Protein AF-A0A0E0MBW9-F1 (afdb_monomer_lite)

pLDDT: mean 70.44, std 20.6, range [34.03, 95.38]

Foldseek 3Di:
DDDDDDDDDDDDDDDDDDDDDPPPPDDPPPDDDDPDDDDPDDCVVVLLVQLVVLVVVLPDDQDQDDDDPCLVPQDPPDPVNVVVSVVVVVVSVVSNVVSVVVVVVSVVVQVVCCVVVSYPDPPPPPPPPPPPDD

Organism: Oryza punctata (NCBI:txid4537)

Secondary structure (DSSP, 8-state):
---------------PPPPS-----------SS---------THHHHHHHHHHHHHHHT--PPPP---HHHHS----SHHHHHHHHHHHHHHHHHHHHHHHHHHHHHHHHHHHHTTTSS---------S-----

Radius of gyration: 32.48 Å; chains: 1; bounding box: 103×33×97 Å

Structure (mmCIF, N/CA/C/O backbone):
data_AF-A0A0E0MBW9-F1
#
_entry.id   AF-A0A0E0MBW9-F1
#
loop_
_atom_site.group_PDB
_atom_site.id
_atom_site.type_symbol
_atom_site.label_atom_id
_atom_site.label_alt_id
_atom_site.label_comp_id
_atom_site.label_asym_id
_atom_site.label_entity_id
_atom_site.label_seq_id
_atom_site.pdbx_PDB_ins_code
_atom_site.Cartn_x
_atom_site.Cartn_y
_atom_site.Cartn_z
_atom_site.occupancy
_atom_site.B_iso_or_equiv
_ato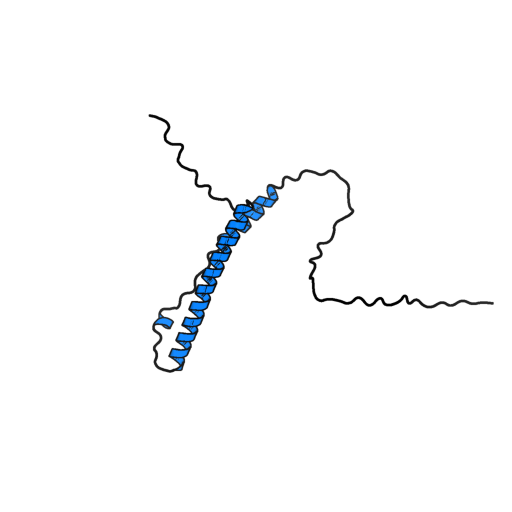m_site.auth_seq_id
_atom_site.auth_comp_id
_atom_site.auth_asym_id
_atom_site.auth_atom_id
_atom_site.pdbx_PDB_model_num
ATOM 1 N N . MET A 1 1 ? 51.659 23.211 69.414 1.00 34.03 1 MET A N 1
ATOM 2 C CA . MET A 1 1 ? 52.019 23.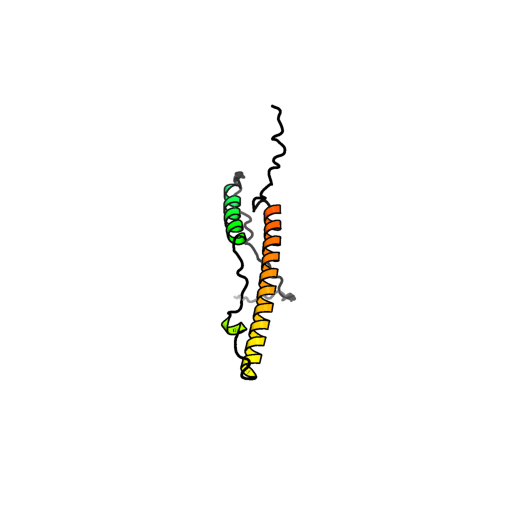065 67.987 1.00 34.03 1 MET A CA 1
ATOM 3 C C . MET A 1 1 ? 51.255 21.827 67.521 1.00 34.03 1 MET A C 1
ATOM 5 O O . MET A 1 1 ? 51.421 20.810 68.175 1.00 34.03 1 MET A O 1
ATOM 9 N N . ALA A 1 2 ? 50.155 21.954 66.763 1.00 39.66 2 ALA A N 1
ATOM 10 C CA . ALA A 1 2 ? 50.089 22.252 65.311 1.00 39.66 2 ALA A CA 1
ATOM 11 C C . ALA A 1 2 ? 50.677 21.081 64.488 1.00 39.66 2 ALA A C 1
ATOM 13 O O . ALA A 1 2 ? 51.773 20.659 64.841 1.00 39.66 2 ALA A O 1
ATOM 14 N N . THR A 1 3 ? 50.057 20.495 63.450 1.00 42.06 3 THR A N 1
ATOM 15 C CA . THR A 1 3 ? 48.804 20.722 62.659 1.00 42.06 3 THR A CA 1
ATOM 16 C C . THR A 1 3 ? 48.476 19.391 61.914 1.00 42.06 3 THR A C 1
ATOM 18 O O . THR A 1 3 ? 49.394 18.595 61.771 1.00 42.06 3 THR A O 1
ATOM 21 N N . ALA A 1 4 ? 47.214 18.972 61.700 1.00 45.12 4 ALA A N 1
ATOM 22 C CA . ALA A 1 4 ? 46.346 19.115 60.494 1.00 45.12 4 ALA A CA 1
ATOM 23 C C . ALA A 1 4 ? 46.711 18.234 59.256 1.00 45.12 4 ALA A C 1
ATOM 25 O O . ALA A 1 4 ? 47.802 17.681 59.236 1.00 45.12 4 ALA A O 1
ATOM 26 N N . GLU A 1 5 ? 45.786 18.145 58.274 1.00 51.34 5 GLU A N 1
ATOM 27 C CA . GLU A 1 5 ? 45.790 17.351 57.000 1.00 51.34 5 GLU A CA 1
ATOM 28 C C . GLU A 1 5 ? 45.401 15.849 57.166 1.00 51.34 5 GLU A C 1
ATOM 30 O O . GLU A 1 5 ? 45.977 15.168 58.011 1.00 51.34 5 GLU A O 1
ATOM 35 N N . GLU A 1 6 ? 44.366 15.228 56.558 1.00 45.16 6 GLU A N 1
ATOM 36 C CA . GLU A 1 6 ? 43.511 15.389 55.337 1.00 45.16 6 GLU A CA 1
ATOM 37 C C . GLU A 1 6 ? 43.912 14.497 54.115 1.00 45.16 6 GLU A C 1
ATOM 39 O O . GLU A 1 6 ? 45.063 14.094 54.012 1.00 45.16 6 GLU A O 1
ATOM 44 N N . GLU A 1 7 ? 42.931 14.173 53.237 1.00 46.69 7 GLU A N 1
ATOM 45 C CA . GLU A 1 7 ? 42.912 13.265 52.042 1.00 46.69 7 GLU A CA 1
ATOM 46 C C . GLU A 1 7 ? 43.018 11.724 52.252 1.00 46.69 7 GLU A C 1
ATOM 48 O O . GLU A 1 7 ? 43.545 11.245 53.251 1.00 46.69 7 GLU A O 1
ATOM 53 N N . GLU A 1 8 ? 42.547 10.845 51.339 1.00 39.50 8 GLU A N 1
ATOM 54 C CA . GLU A 1 8 ? 41.233 10.803 50.648 1.00 39.50 8 GLU A CA 1
ATOM 55 C C . GLU A 1 8 ? 40.742 9.320 50.410 1.00 39.50 8 GLU A C 1
ATOM 57 O O . GLU A 1 8 ? 41.495 8.433 50.016 1.00 39.50 8 GLU A O 1
ATOM 62 N N . LYS A 1 9 ? 39.439 9.067 50.661 1.00 39.16 9 LYS A N 1
ATOM 63 C CA . LYS A 1 9 ? 38.451 8.182 49.966 1.00 39.16 9 LYS A CA 1
ATOM 64 C C . LYS A 1 9 ? 38.936 7.205 48.862 1.00 39.16 9 LYS A C 1
ATOM 66 O O . LYS A 1 9 ? 39.282 7.619 47.765 1.00 39.16 9 LYS A O 1
ATOM 71 N N . VAL A 1 10 ? 38.658 5.903 49.042 1.00 43.56 10 VAL A N 1
ATOM 72 C CA . VAL A 1 10 ? 38.139 5.013 47.965 1.00 43.56 10 VAL A CA 1
ATOM 73 C C . VAL A 1 10 ? 37.451 3.756 48.534 1.00 43.56 10 VAL A C 1
ATOM 75 O O . VAL A 1 10 ? 38.130 2.888 49.083 1.00 43.56 10 VAL A O 1
ATOM 78 N N . PRO A 1 11 ? 36.123 3.582 48.376 1.00 44.12 11 PRO A N 1
ATOM 79 C CA . PRO A 1 11 ? 35.473 2.288 48.552 1.00 44.12 11 PRO A CA 1
ATOM 80 C C . PRO A 1 11 ? 3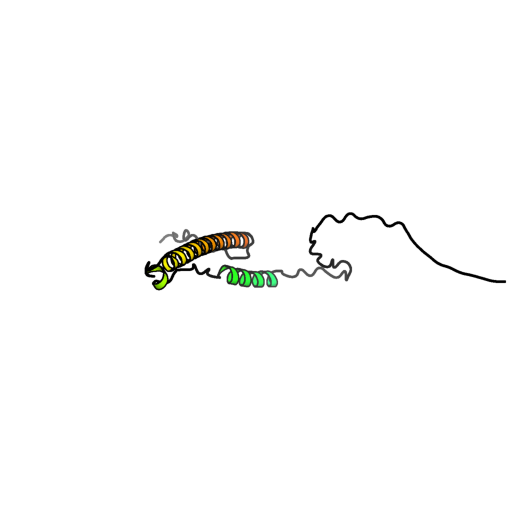5.536 1.441 47.267 1.00 44.12 11 PRO A C 1
ATOM 82 O O . PRO A 1 11 ? 35.434 1.945 46.151 1.00 44.12 11 PRO A O 1
ATOM 85 N N . SER A 1 12 ? 35.684 0.128 47.456 1.00 43.66 12 SER A N 1
ATOM 86 C CA . SER A 1 12 ? 35.888 -0.901 46.424 1.00 43.66 12 SER A CA 1
ATOM 87 C C . SER A 1 12 ? 34.966 -0.806 45.195 1.00 43.66 12 SER A C 1
ATOM 89 O O . SER A 1 12 ? 33.738 -0.830 45.310 1.00 43.66 12 SER A O 1
ATOM 91 N N . ALA A 1 13 ? 35.565 -0.805 43.998 1.00 44.88 13 ALA A N 1
ATOM 92 C CA . ALA A 1 13 ? 34.854 -0.851 42.723 1.00 44.88 13 ALA A CA 1
ATOM 93 C C . ALA A 1 13 ? 34.192 -2.226 42.493 1.00 44.88 13 ALA A C 1
ATOM 95 O O . ALA A 1 13 ? 34.805 -3.172 41.986 1.00 44.88 13 ALA A O 1
ATOM 96 N N . LYS A 1 14 ? 32.904 -2.336 42.834 1.00 56.84 14 LYS A N 1
ATOM 97 C CA . LYS A 1 14 ? 32.075 -3.507 42.524 1.00 56.84 14 LYS A CA 1
ATOM 98 C C . LYS A 1 14 ? 31.837 -3.582 41.012 1.00 56.84 14 LYS A C 1
ATOM 100 O O . LYS A 1 14 ? 31.034 -2.828 40.472 1.00 56.84 14 LYS A O 1
ATOM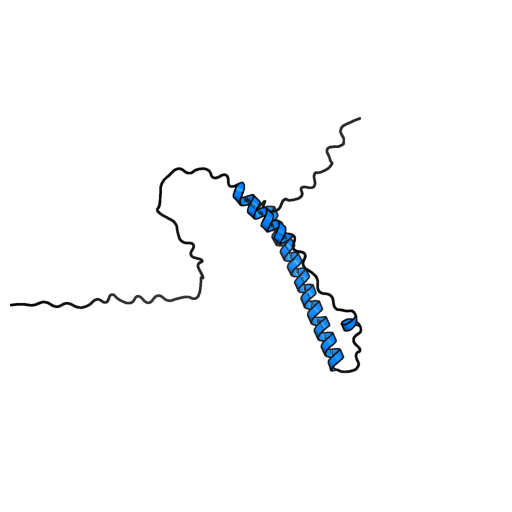 105 N N . LYS A 1 15 ? 32.520 -4.505 40.324 1.00 55.28 15 LYS A N 1
ATOM 106 C CA . LYS A 1 15 ? 32.325 -4.748 38.885 1.00 55.28 15 LYS A CA 1
ATOM 107 C C . LYS A 1 15 ? 30.886 -5.196 38.602 1.00 55.28 15 LYS A C 1
ATOM 109 O O . LYS A 1 15 ? 30.540 -6.350 38.851 1.00 55.28 15 LYS A O 1
ATOM 114 N N . MET A 1 16 ? 30.069 -4.303 38.049 1.00 46.06 16 MET A N 1
ATOM 115 C CA . MET A 1 16 ? 28.834 -4.683 37.365 1.00 46.06 16 MET A CA 1
ATOM 116 C C . MET A 1 16 ? 29.201 -5.282 36.006 1.00 46.06 16 MET A C 1
ATOM 118 O O . MET A 1 16 ? 29.953 -4.680 35.241 1.00 46.06 16 MET A O 1
ATOM 122 N N . LYS A 1 17 ? 28.689 -6.480 35.712 1.00 50.44 17 LYS A N 1
ATOM 123 C CA . LYS A 1 17 ? 28.637 -6.973 34.335 1.00 50.44 17 LYS A CA 1
ATOM 124 C C . LYS A 1 17 ? 27.466 -6.265 33.662 1.00 50.44 17 LYS A C 1
ATOM 126 O O . LYS A 1 17 ? 26.338 -6.457 34.105 1.00 50.44 17 LYS A O 1
ATOM 131 N N . MET A 1 18 ? 27.737 -5.479 32.627 1.00 49.66 18 MET A N 1
ATOM 132 C CA . MET A 1 18 ? 26.696 -5.110 31.673 1.00 49.66 18 MET A CA 1
ATOM 133 C C . MET A 1 18 ? 26.422 -6.337 30.801 1.00 49.66 18 MET A C 1
ATOM 135 O O . MET A 1 18 ? 27.347 -6.881 30.199 1.00 49.66 18 MET A O 1
ATOM 139 N N . THR A 1 19 ? 25.175 -6.790 30.787 1.00 47.50 19 THR A N 1
ATOM 140 C CA . THR A 1 19 ? 24.615 -7.631 29.725 1.00 47.50 19 THR A CA 1
ATOM 141 C C . THR A 1 19 ? 23.775 -6.723 28.840 1.00 47.50 19 THR A C 1
ATOM 143 O O . THR A 1 19 ? 23.089 -5.846 29.361 1.00 47.50 19 THR A O 1
ATOM 146 N N . GLU A 1 20 ? 23.900 -6.885 27.528 1.00 44.78 20 GLU A N 1
ATOM 147 C CA . GLU A 1 20 ? 23.470 -5.895 26.538 1.00 44.78 20 GLU A CA 1
ATOM 148 C C . GLU A 1 20 ? 21.939 -5.711 26.481 1.00 44.78 20 GLU A C 1
ATOM 150 O O . GLU A 1 20 ? 21.185 -6.671 26.346 1.00 44.78 20 GLU A O 1
ATOM 155 N N . ASP A 1 21 ? 21.528 -4.443 26.565 1.00 48.50 21 ASP A N 1
ATOM 156 C CA . ASP A 1 21 ? 20.352 -3.827 25.940 1.00 48.50 21 ASP A CA 1
ATOM 157 C C . ASP A 1 21 ? 18.951 -4.438 26.149 1.00 48.50 21 ASP A C 1
ATOM 159 O O . ASP A 1 21 ? 18.183 -4.630 25.205 1.00 48.50 21 ASP A O 1
ATOM 163 N N . GLU A 1 22 ? 18.518 -4.542 27.410 1.00 48.59 22 GLU A N 1
ATOM 164 C CA . GLU A 1 22 ? 17.102 -4.298 27.729 1.00 48.59 22 GLU A CA 1
ATOM 165 C C . GLU A 1 22 ? 16.850 -2.782 27.805 1.00 48.59 22 GLU A C 1
ATOM 167 O O . GLU A 1 22 ? 17.086 -2.137 28.831 1.00 48.59 22 GLU A O 1
ATOM 172 N N . VAL A 1 23 ? 16.372 -2.191 26.703 1.00 55.75 23 VAL A N 1
ATOM 173 C CA . VAL A 1 23 ? 16.011 -0.763 26.635 1.00 55.75 23 VAL A CA 1
ATOM 174 C C . VAL A 1 23 ? 14.702 -0.521 27.393 1.00 55.75 23 VAL A C 1
ATOM 176 O O . VAL A 1 23 ? 13.622 -0.399 26.814 1.00 55.75 23 VAL A O 1
ATOM 179 N N . LEU A 1 24 ? 14.800 -0.451 28.720 1.00 53.34 24 LEU A N 1
ATOM 180 C CA . LEU A 1 24 ? 13.706 -0.023 29.583 1.00 53.34 24 LEU A CA 1
ATOM 181 C C . LEU A 1 24 ? 13.359 1.437 29.260 1.00 53.34 24 LEU A C 1
ATOM 183 O O . LEU A 1 24 ? 14.084 2.359 29.641 1.00 53.34 24 LEU A O 1
ATOM 187 N N . LEU A 1 25 ? 12.229 1.647 28.576 1.00 54.16 25 LEU A N 1
ATOM 188 C CA . LEU A 1 25 ? 11.603 2.960 28.411 1.00 54.16 25 LEU A CA 1
ATOM 189 C C . LEU A 1 25 ? 11.130 3.456 29.783 1.00 54.16 25 LEU A C 1
ATOM 191 O O . LEU A 1 25 ? 9.980 3.269 30.181 1.00 54.16 25 LEU A O 1
ATOM 195 N N . ALA A 1 26 ? 12.056 4.061 30.524 1.00 45.28 26 ALA A N 1
ATOM 196 C CA . ALA A 1 26 ? 11.819 4.627 31.838 1.00 45.28 26 ALA A CA 1
ATOM 197 C C . ALA A 1 26 ? 10.899 5.852 31.727 1.00 45.28 26 ALA A C 1
ATOM 199 O O . ALA A 1 26 ? 11.352 6.990 31.586 1.00 45.28 26 ALA A O 1
ATOM 200 N N . TYR A 1 27 ? 9.591 5.615 31.822 1.00 44.66 27 TYR A N 1
ATOM 201 C CA . TYR A 1 27 ? 8.645 6.658 32.199 1.00 44.66 27 TYR A CA 1
ATOM 202 C C . TYR A 1 27 ? 9.079 7.249 33.552 1.00 44.66 27 TYR A C 1
ATOM 204 O O . TYR A 1 27 ? 9.410 6.484 34.461 1.00 44.66 27 TYR A O 1
ATOM 212 N N . PRO A 1 28 ? 9.076 8.583 33.729 1.00 43.78 28 PRO A N 1
ATOM 213 C CA . PRO A 1 28 ? 9.372 9.178 35.024 1.00 43.78 28 PRO A CA 1
ATOM 214 C C . PRO A 1 28 ? 8.327 8.741 36.060 1.00 43.78 28 PRO A C 1
ATOM 216 O O . PRO A 1 28 ? 7.163 9.140 35.969 1.00 43.78 28 PRO A O 1
ATOM 219 N N . SER A 1 29 ? 8.732 7.941 37.052 1.00 42.53 29 SER A N 1
ATOM 220 C CA . SER A 1 29 ? 7.876 7.603 38.194 1.00 42.53 29 SER A CA 1
ATOM 221 C C . SER A 1 29 ? 7.510 8.871 38.957 1.00 42.53 29 SER A C 1
ATOM 223 O O . SER A 1 29 ? 8.323 9.428 39.693 1.00 42.53 29 SER A O 1
ATOM 225 N N . ARG A 1 30 ? 6.269 9.326 38.782 1.00 45.41 30 ARG A N 1
ATOM 226 C CA . ARG A 1 30 ? 5.687 10.438 39.533 1.00 45.41 30 ARG A CA 1
ATOM 227 C C . ARG A 1 30 ? 5.028 9.912 40.806 1.00 45.41 30 ARG A C 1
ATOM 229 O O . ARG A 1 30 ? 3.804 9.896 40.914 1.00 45.41 30 ARG A O 1
ATOM 236 N N . GLU A 1 31 ? 5.849 9.487 41.756 1.00 46.50 31 GLU A N 1
ATOM 237 C CA . GLU A 1 31 ? 5.412 9.300 43.139 1.00 46.50 31 GLU A CA 1
ATOM 238 C C . GLU A 1 31 ? 5.799 10.531 43.975 1.00 46.50 31 GLU A C 1
ATOM 240 O O . GLU A 1 31 ? 6.808 11.178 43.712 1.00 46.50 31 GLU A O 1
ATOM 245 N N . GLU A 1 32 ? 4.950 10.853 44.954 1.00 48.62 32 GLU A N 1
ATOM 246 C CA . GLU A 1 32 ? 5.084 11.963 45.915 1.00 48.62 32 GLU A CA 1
ATOM 247 C C . GLU A 1 32 ? 4.867 13.409 45.408 1.00 48.62 32 GLU A C 1
ATOM 249 O O . GLU A 1 32 ? 5.718 14.275 45.583 1.00 48.62 32 GLU A O 1
ATOM 254 N N . GLU A 1 33 ? 3.644 13.743 44.961 1.00 42.72 33 GLU A N 1
ATOM 255 C CA . GLU A 1 33 ? 3.024 14.988 45.461 1.00 42.72 33 GLU A CA 1
ATOM 256 C C . GLU A 1 33 ? 1.482 14.951 45.522 1.00 42.72 33 GLU A C 1
ATOM 258 O O . GLU A 1 33 ? 0.806 14.395 44.660 1.00 42.72 33 GLU A O 1
ATOM 263 N N . ASP A 1 34 ? 0.960 15.612 46.556 1.00 35.34 34 ASP A N 1
ATOM 264 C CA . ASP A 1 34 ? -0.427 16.010 46.825 1.00 35.34 34 ASP A CA 1
ATOM 265 C C . ASP A 1 34 ? -1.514 14.923 46.981 1.00 35.34 34 ASP A C 1
ATOM 267 O O . ASP A 1 34 ? -2.272 14.565 46.077 1.00 35.34 34 ASP A O 1
ATOM 271 N N . GLY A 1 35 ? -1.710 14.504 48.235 1.00 47.09 35 GLY A N 1
ATOM 272 C CA . GLY A 1 35 ? -2.898 13.774 48.670 1.00 47.09 35 GLY A CA 1
ATOM 273 C C . GLY A 1 35 ? -4.162 14.644 48.664 1.00 47.09 35 GLY A C 1
ATOM 274 O O . GLY A 1 35 ? -4.638 15.051 49.725 1.00 47.09 35 GLY A O 1
ATOM 275 N N . LYS A 1 36 ? -4.759 14.886 47.490 1.00 52.38 36 LYS A N 1
ATOM 276 C CA . LYS A 1 36 ? -6.099 15.483 47.370 1.00 52.38 36 LYS A CA 1
ATOM 277 C C . LYS A 1 36 ? -7.002 14.712 46.411 1.00 52.38 36 LYS A C 1
ATOM 279 O O . LYS A 1 36 ? -6.783 14.677 45.212 1.00 52.38 36 LYS A O 1
ATOM 284 N N . ARG A 1 37 ? -8.083 14.176 46.995 1.00 47.28 37 ARG A N 1
ATOM 285 C CA . ARG A 1 37 ? -9.386 13.841 46.383 1.00 47.28 37 ARG A CA 1
ATOM 286 C C . ARG A 1 37 ? -9.310 13.263 44.962 1.00 47.28 37 ARG A C 1
ATOM 288 O O . ARG A 1 37 ? -9.304 14.009 43.989 1.00 47.28 37 ARG A O 1
ATOM 295 N N . ARG A 1 38 ? -9.439 11.934 44.856 1.00 56.56 38 ARG A N 1
ATOM 296 C CA . ARG A 1 38 ? -9.803 11.238 43.609 1.00 56.56 38 ARG A CA 1
ATOM 297 C C . ARG A 1 38 ? -11.099 11.831 43.037 1.00 56.56 38 ARG A C 1
ATOM 299 O O . ARG A 1 38 ? -12.194 11.401 43.395 1.00 56.56 38 ARG A O 1
ATOM 306 N N . LYS A 1 39 ? -10.978 12.831 42.164 1.00 55.03 39 LYS A N 1
ATOM 307 C CA . LYS A 1 39 ? -12.040 13.202 41.235 1.00 55.03 39 LYS A CA 1
ATOM 308 C C . LYS A 1 39 ? -12.107 12.054 40.236 1.00 55.03 39 LYS A C 1
ATOM 310 O O . LYS A 1 39 ? -11.105 11.773 39.584 1.00 55.03 39 LYS A O 1
ATOM 315 N N . LYS A 1 40 ? -13.258 11.384 40.148 1.00 52.56 40 LYS A N 1
ATOM 316 C CA . LYS A 1 40 ? -13.563 10.529 39.001 1.00 52.56 40 LYS A CA 1
ATOM 317 C C . LYS A 1 40 ? -13.540 11.460 37.789 1.00 52.56 40 LYS A C 1
ATOM 319 O O . LYS A 1 40 ? -14.415 12.312 37.659 1.00 52.56 40 LYS A O 1
ATOM 324 N N . VAL A 1 41 ? -12.461 11.402 37.018 1.00 44.03 41 VAL A N 1
ATOM 325 C CA . VAL A 1 41 ? -12.425 11.986 35.682 1.00 44.03 41 VAL A CA 1
ATOM 326 C C . VAL A 1 41 ? -13.230 11.012 34.836 1.00 44.03 41 VAL A C 1
ATOM 328 O O . VAL A 1 41 ? -12.922 9.822 34.835 1.00 44.03 41 VAL A O 1
ATOM 331 N N . GLU A 1 42 ? -14.313 11.484 34.229 1.00 47.47 42 GLU A N 1
ATOM 332 C CA . GLU A 1 42 ? -14.974 10.731 33.167 1.00 47.47 42 GLU A CA 1
ATOM 333 C C . GLU A 1 42 ? -13.975 10.582 32.019 1.00 47.47 42 GLU A C 1
ATOM 335 O O . GLU A 1 42 ? -13.447 11.566 31.502 1.00 47.47 42 GLU A O 1
ATOM 340 N N . GLU A 1 43 ? -13.664 9.328 31.705 1.00 54.00 43 GLU A N 1
ATOM 341 C CA . GLU A 1 43 ? -12.689 8.910 30.692 1.00 54.00 43 GLU A CA 1
ATOM 342 C C . GLU A 1 43 ? -13.219 9.133 29.259 1.00 54.00 43 GLU A C 1
ATOM 344 O O . GLU A 1 43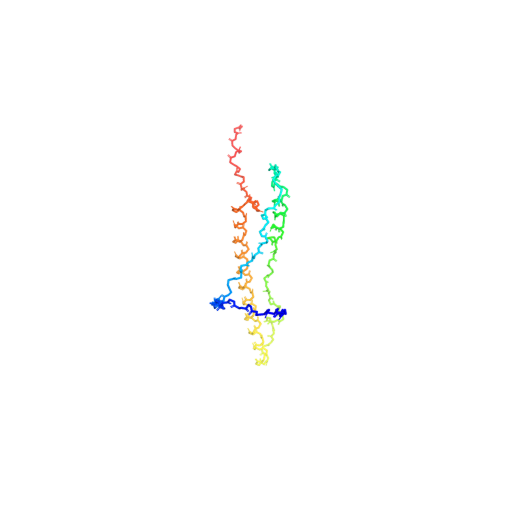 ? -12.447 9.169 28.302 1.00 54.00 43 GLU A O 1
ATOM 349 N N . GLU A 1 44 ? -14.521 9.422 29.139 1.00 49.34 44 GLU A N 1
ATOM 350 C CA . GLU A 1 44 ? -15.275 9.601 27.891 1.00 49.34 44 GLU A CA 1
ATOM 351 C C . GLU A 1 44 ? -14.640 10.627 26.933 1.00 49.34 44 GLU A C 1
ATOM 353 O O . GLU A 1 44 ? -14.614 10.411 25.726 1.00 49.34 44 GLU A O 1
ATOM 358 N N . GLY A 1 45 ? -14.047 11.711 27.450 1.00 43.28 45 GLY A N 1
ATOM 359 C CA . GLY A 1 45 ? -13.438 12.757 26.615 1.00 43.28 45 GLY A CA 1
ATOM 360 C C . GLY A 1 45 ? -12.044 12.436 26.052 1.00 43.28 45 GLY A C 1
ATOM 361 O O . GLY A 1 45 ? -11.522 13.216 25.257 1.00 43.28 45 GLY A O 1
ATOM 362 N N . GLY A 1 46 ? -11.408 11.346 26.495 1.00 48.47 46 GLY A N 1
ATOM 363 C CA . GLY A 1 46 ? -10.093 10.909 26.011 1.00 48.47 46 GLY A CA 1
ATOM 364 C C . GLY A 1 46 ? -10.175 9.754 25.016 1.00 48.47 46 GLY A C 1
ATOM 365 O O . GLY A 1 46 ? -9.407 9.716 24.055 1.00 48.47 46 GLY A O 1
ATOM 366 N N . GLU A 1 47 ? -11.119 8.835 25.226 1.00 54.56 47 GLU A N 1
ATOM 367 C CA . GLU A 1 47 ? -11.292 7.665 24.366 1.00 54.56 47 GLU A CA 1
ATOM 368 C C . GLU A 1 47 ? -11.794 8.053 22.971 1.00 54.56 47 GLU A C 1
ATOM 370 O O . GLU A 1 47 ? -11.162 7.658 21.993 1.00 54.56 47 GLU A O 1
ATOM 375 N N . GLU A 1 48 ? -12.844 8.879 22.849 1.00 54.75 48 GLU A N 1
ATOM 376 C CA . GLU A 1 48 ? -13.388 9.309 21.543 1.00 54.75 48 GLU A CA 1
ATOM 377 C C . GLU A 1 48 ? -12.335 9.978 20.643 1.00 54.75 48 GLU A C 1
ATOM 379 O O . GLU A 1 48 ? -12.252 9.672 19.452 1.00 54.75 48 GLU A O 1
ATOM 384 N N . ALA A 1 49 ? -11.469 10.823 21.215 1.00 57.81 49 ALA A N 1
ATOM 385 C CA . ALA A 1 49 ? -10.375 11.460 20.480 1.00 57.81 49 ALA A CA 1
ATOM 386 C C . ALA A 1 49 ? -9.363 10.438 19.922 1.00 57.81 49 ALA A C 1
ATOM 388 O O . ALA A 1 49 ? -8.793 10.647 18.851 1.00 57.81 49 ALA A O 1
ATOM 389 N N . GLY A 1 50 ? -9.163 9.317 20.624 1.00 73.50 50 GLY A N 1
ATOM 390 C CA . GLY A 1 50 ? -8.369 8.190 20.140 1.00 73.50 50 GLY A CA 1
ATOM 391 C C . GLY A 1 50 ? -9.079 7.379 19.050 1.00 73.50 50 GLY A C 1
ATOM 392 O O . GLY A 1 50 ? -8.423 6.955 18.099 1.00 73.50 50 GLY A O 1
ATOM 393 N N . LYS A 1 51 ? -10.404 7.193 19.148 1.00 82.12 51 LYS A N 1
ATOM 394 C CA . LYS A 1 51 ? -11.201 6.454 18.149 1.00 82.12 51 LYS A CA 1
ATOM 395 C C . LYS A 1 51 ? -11.145 7.118 16.775 1.00 82.12 51 LYS A C 1
ATOM 397 O O . LYS A 1 51 ? -10.790 6.459 15.801 1.00 82.12 51 LYS A O 1
ATOM 402 N N . GLU A 1 52 ? -11.380 8.432 16.698 1.00 80.75 52 GLU A N 1
ATOM 403 C CA . GLU A 1 52 ? -11.340 9.168 15.422 1.00 80.75 52 GLU A CA 1
ATOM 404 C C . GLU A 1 52 ? -9.963 9.056 14.734 1.00 80.75 52 GLU A C 1
ATOM 406 O O . GLU A 1 52 ? -9.864 8.889 13.516 1.00 80.75 52 GLU A O 1
ATOM 411 N N . GLU A 1 53 ? -8.866 9.121 15.498 1.00 83.06 53 GLU A N 1
ATOM 412 C CA . GLU A 1 53 ? -7.522 8.951 14.940 1.00 83.06 53 GLU A CA 1
ATOM 413 C C . GLU A 1 53 ? -7.273 7.514 14.455 1.00 83.06 53 GLU A C 1
ATOM 415 O O . GLU A 1 53 ? -6.770 7.325 13.343 1.00 83.06 53 GLU A O 1
ATOM 420 N N . VAL A 1 54 ? -7.682 6.506 15.234 1.00 84.12 54 VAL A N 1
ATOM 421 C CA . VAL A 1 54 ? -7.598 5.086 14.856 1.00 84.12 54 VAL A CA 1
ATOM 422 C C . VAL A 1 54 ? -8.379 4.814 13.566 1.00 84.12 54 VAL A C 1
ATOM 424 O O . VAL A 1 54 ? -7.832 4.206 12.643 1.00 84.12 54 VAL A O 1
ATOM 427 N N . GLU A 1 55 ? -9.608 5.313 13.437 1.00 84.12 55 GLU A N 1
ATOM 428 C CA . GLU A 1 55 ? -10.422 5.130 12.232 1.00 84.12 55 GLU A CA 1
ATOM 429 C C . GLU A 1 55 ? -9.843 5.841 11.006 1.00 84.12 55 GLU A C 1
ATOM 431 O O . GLU A 1 55 ? -9.797 5.252 9.918 1.00 84.12 55 GLU A O 1
ATOM 436 N N . ARG A 1 56 ? -9.327 7.071 11.153 1.00 88.06 56 ARG A N 1
ATOM 437 C CA . ARG A 1 56 ? -8.644 7.772 10.049 1.00 88.06 56 ARG A CA 1
ATOM 438 C C . ARG A 1 56 ? -7.404 7.014 9.571 1.00 88.06 56 ARG A C 1
ATOM 440 O O . ARG A 1 56 ? -7.174 6.942 8.362 1.00 88.06 56 ARG A O 1
ATOM 447 N N . LEU A 1 57 ? -6.632 6.417 10.482 1.00 87.56 57 LEU A N 1
ATOM 448 C CA . LEU A 1 57 ? -5.459 5.604 10.142 1.00 87.56 57 LEU A CA 1
ATOM 449 C C . LEU A 1 57 ? -5.850 4.269 9.482 1.00 87.56 57 LEU A C 1
ATOM 451 O O . LEU A 1 57 ? -5.262 3.889 8.467 1.00 87.56 57 LEU A O 1
ATOM 455 N N . LEU A 1 58 ? -6.876 3.582 9.994 1.00 86.31 58 LEU A N 1
ATOM 456 C CA . LEU A 1 58 ? -7.390 2.320 9.439 1.00 86.31 58 LEU A CA 1
ATOM 457 C C . LEU A 1 58 ? -8.196 2.489 8.140 1.00 86.31 58 LEU A C 1
ATOM 459 O O . LEU A 1 58 ? -8.439 1.505 7.435 1.00 86.31 58 LEU A O 1
ATOM 463 N N . SER A 1 59 ? -8.574 3.721 7.798 1.00 87.25 59 SER A N 1
ATOM 464 C CA . SER A 1 59 ? -9.188 4.092 6.517 1.00 87.25 59 SER A CA 1
ATOM 465 C C . SER A 1 59 ? -8.173 4.291 5.381 1.00 87.25 59 SER A C 1
ATOM 467 O O . SER A 1 59 ? -8.570 4.457 4.222 1.00 87.25 59 SER A O 1
ATOM 469 N N . LEU A 1 60 ? -6.864 4.281 5.670 1.00 88.12 60 LEU A N 1
ATOM 470 C CA . LEU A 1 60 ? -5.821 4.522 4.673 1.00 88.12 60 LEU A CA 1
ATOM 471 C C . LEU A 1 60 ? -5.749 3.385 3.638 1.00 88.12 60 LEU A C 1
ATOM 473 O O . LEU A 1 60 ? -5.272 2.281 3.907 1.00 88.12 60 LEU A O 1
ATOM 477 N N . LYS A 1 61 ? -6.181 3.683 2.409 1.00 88.12 61 LYS A N 1
ATOM 478 C CA . LYS A 1 61 ? -6.196 2.732 1.290 1.00 88.12 61 LYS A CA 1
ATOM 479 C C . LYS A 1 61 ? -4.787 2.511 0.735 1.00 88.12 61 LYS A C 1
ATOM 481 O O . LYS A 1 61 ? -4.246 3.368 0.040 1.00 88.12 61 LYS A O 1
ATOM 486 N N . LEU A 1 62 ? -4.228 1.325 0.974 1.00 84.75 62 LEU A N 1
ATOM 487 C CA . LEU A 1 62 ? -2.991 0.869 0.334 1.00 84.75 62 LEU A CA 1
ATOM 488 C C . LEU A 1 62 ? -3.175 0.744 -1.187 1.00 84.75 62 LEU A C 1
ATOM 490 O O . LEU A 1 62 ? -3.966 -0.077 -1.664 1.00 84.75 62 LEU A O 1
ATOM 494 N N . ALA A 1 63 ? -2.411 1.532 -1.945 1.00 87.75 63 ALA A N 1
ATOM 495 C CA . ALA A 1 63 ? -2.314 1.401 -3.393 1.00 87.75 63 ALA A CA 1
ATOM 496 C C . ALA A 1 63 ? -1.486 0.159 -3.763 1.00 87.75 63 ALA A C 1
ATOM 498 O O . ALA A 1 63 ? -0.382 -0.037 -3.257 1.00 87.75 63 ALA A O 1
ATOM 499 N N . VAL A 1 64 ? -2.007 -0.676 -4.664 1.00 88.81 64 VAL A N 1
ATOM 500 C CA . VAL A 1 64 ? -1.300 -1.855 -5.186 1.00 88.81 64 VAL A CA 1
ATOM 501 C C . VAL A 1 64 ? -0.558 -1.447 -6.464 1.00 88.81 64 VAL A C 1
ATOM 503 O O . VAL A 1 64 ? -1.227 -1.078 -7.429 1.00 88.81 64 VAL A O 1
ATOM 506 N N . PRO A 1 65 ? 0.788 -1.508 -6.520 1.00 86.31 65 PRO A N 1
ATOM 507 C CA . PRO A 1 65 ? 1.527 -1.042 -7.691 1.00 86.31 65 PRO A CA 1
ATOM 508 C C . PRO A 1 65 ? 1.236 -1.867 -8.947 1.00 86.31 65 PRO A C 1
ATOM 510 O O . PRO A 1 65 ? 1.304 -3.098 -8.934 1.00 86.31 65 PRO A O 1
ATOM 513 N N . THR A 1 66 ? 0.989 -1.187 -10.060 1.00 88.56 66 THR A N 1
ATOM 514 C CA . THR A 1 66 ? 0.879 -1.767 -11.404 1.00 88.56 66 THR A CA 1
ATOM 515 C C . THR A 1 66 ? 2.094 -1.379 -12.247 1.00 88.56 66 THR A C 1
ATOM 517 O O . THR A 1 66 ? 2.794 -0.418 -11.934 1.00 88.56 66 THR A O 1
ATOM 520 N N . LEU A 1 67 ? 2.375 -2.150 -13.299 1.00 86.94 67 LEU A N 1
ATOM 521 C CA . LEU A 1 67 ? 3.331 -1.752 -14.336 1.00 86.94 67 LEU A CA 1
ATOM 522 C C . LEU A 1 67 ? 2.598 -0.971 -15.426 1.00 86.94 67 LEU A C 1
ATOM 524 O O . LEU A 1 67 ? 1.422 -1.237 -15.683 1.00 86.94 67 LEU A O 1
ATOM 528 N N . SER A 1 68 ? 3.292 -0.023 -16.054 1.00 89.31 68 SER A N 1
ATOM 529 C CA . SER A 1 68 ? 2.790 0.686 -17.229 1.00 89.31 68 SER A CA 1
ATOM 530 C C . SER A 1 68 ? 2.746 -0.234 -18.450 1.00 89.31 68 SER A C 1
ATOM 532 O O . SER A 1 68 ? 3.498 -1.206 -18.553 1.00 89.31 68 SER A O 1
ATOM 534 N N . GLU A 1 69 ? 1.874 0.101 -19.401 1.00 87.00 69 GLU A N 1
ATOM 535 C CA . GLU A 1 69 ? 1.787 -0.577 -20.699 1.00 87.00 69 GLU A CA 1
ATOM 536 C C . GLU A 1 69 ? 3.110 -0.488 -21.476 1.00 87.00 69 GLU A C 1
ATOM 538 O O . GLU A 1 69 ? 3.495 -1.449 -22.132 1.00 87.00 69 GLU A O 1
ATOM 543 N N . GLU A 1 70 ? 3.853 0.610 -21.306 1.00 86.88 70 GLU A N 1
ATOM 544 C CA . GLU A 1 70 ? 5.221 0.809 -21.800 1.00 86.88 70 GLU A CA 1
ATOM 545 C C . GLU A 1 70 ? 6.176 -0.307 -21.347 1.00 86.88 70 GLU A C 1
ATOM 547 O O . GLU A 1 70 ? 6.797 -0.942 -22.187 1.00 86.88 70 GLU A O 1
ATOM 552 N N . VAL A 1 71 ? 6.226 -0.639 -20.050 1.00 85.06 71 VAL A N 1
ATOM 553 C CA . VAL A 1 71 ? 7.078 -1.735 -19.535 1.00 85.06 71 VAL A CA 1
ATOM 554 C C . VAL A 1 71 ? 6.568 -3.114 -19.974 1.00 85.06 71 VAL A C 1
ATOM 556 O O . VAL A 1 71 ? 7.351 -4.045 -20.164 1.00 85.06 71 VAL A O 1
ATOM 559 N N . MET A 1 72 ? 5.253 -3.281 -20.152 1.00 87.12 72 MET A N 1
ATOM 560 C CA . MET A 1 72 ? 4.702 -4.546 -20.657 1.00 87.12 72 MET A CA 1
ATOM 561 C C . MET A 1 72 ? 4.993 -4.768 -22.145 1.00 87.12 72 MET A C 1
ATOM 563 O O . MET A 1 72 ? 5.198 -5.917 -22.544 1.00 87.12 72 MET A O 1
ATOM 567 N N . SER A 1 73 ? 5.042 -3.684 -22.922 1.00 87.25 73 SER A N 1
ATOM 568 C CA . SER A 1 73 ? 5.206 -3.655 -24.384 1.00 87.25 73 SER A CA 1
ATOM 569 C C . SER A 1 73 ? 6.619 -3.267 -24.825 1.00 87.25 73 SER A C 1
ATOM 571 O O . SER A 1 73 ? 6.851 -3.075 -26.017 1.00 87.25 73 SER A O 1
ATOM 573 N N . MET A 1 74 ? 7.540 -3.128 -23.869 1.00 85.56 74 MET A N 1
ATOM 574 C CA . MET A 1 74 ? 8.952 -2.853 -24.102 1.00 85.56 74 MET A CA 1
ATOM 575 C C . MET A 1 74 ? 9.511 -3.932 -25.041 1.00 85.56 74 MET A C 1
ATOM 577 O O . MET A 1 74 ? 9.283 -5.119 -24.772 1.00 85.56 74 MET A O 1
ATOM 581 N N . PRO A 1 75 ? 10.142 -3.545 -26.165 1.00 83.00 75 PRO A N 1
ATOM 582 C CA . PRO A 1 75 ? 10.648 -4.502 -27.133 1.00 83.00 75 PRO A CA 1
ATOM 583 C C . PRO A 1 75 ? 11.768 -5.329 -26.505 1.00 83.00 75 PRO A C 1
ATOM 585 O O . PRO A 1 75 ? 12.538 -4.834 -25.691 1.00 83.00 75 PRO A O 1
ATOM 588 N N . ASP A 1 76 ? 11.858 -6.595 -26.897 1.00 88.25 76 ASP A N 1
ATOM 589 C CA . ASP A 1 76 ? 12.954 -7.480 -26.508 1.00 88.25 76 ASP A CA 1
ATOM 590 C C . ASP A 1 76 ? 14.083 -7.359 -27.573 1.00 88.25 76 ASP A C 1
ATOM 592 O O . ASP A 1 76 ? 14.485 -8.358 -28.175 1.00 88.25 76 ASP A O 1
ATOM 596 N N . ASP A 1 77 ? 14.509 -6.121 -27.886 1.00 90.38 77 ASP A N 1
ATOM 597 C CA . ASP A 1 77 ? 15.430 -5.799 -28.999 1.00 90.38 77 ASP A CA 1
ATOM 598 C C . ASP A 1 77 ? 16.900 -6.139 -28.671 1.00 90.38 77 ASP A C 1
ATOM 600 O O . ASP A 1 77 ? 17.661 -6.510 -29.573 1.00 90.38 77 ASP A O 1
ATOM 604 N N . ASP A 1 78 ? 17.299 -6.077 -27.393 1.00 93.31 78 ASP A N 1
ATOM 605 C CA . ASP A 1 78 ? 18.593 -6.565 -26.902 1.00 93.31 78 ASP A CA 1
ATOM 606 C C . ASP A 1 78 ? 18.524 -7.286 -25.531 1.00 93.31 78 ASP A C 1
ATOM 608 O O . ASP A 1 78 ? 17.462 -7.467 -24.928 1.00 93.31 78 ASP A O 1
ATOM 612 N N . GLU A 1 79 ? 19.674 -7.781 -25.053 1.00 90.25 79 GLU A N 1
ATOM 613 C CA . GLU A 1 79 ? 19.775 -8.504 -23.774 1.00 90.25 79 GLU A CA 1
ATOM 614 C C . GLU A 1 79 ? 19.554 -7.605 -22.541 1.00 90.25 79 GLU A C 1
ATOM 616 O O . GLU A 1 79 ? 19.168 -8.111 -21.481 1.00 90.25 79 GLU A O 1
ATOM 621 N N . GLU A 1 80 ? 19.796 -6.293 -22.651 1.00 91.00 80 GLU A N 1
ATOM 622 C CA . GLU A 1 80 ? 19.606 -5.335 -21.559 1.00 91.00 80 GLU A CA 1
ATOM 623 C C . GLU A 1 80 ? 18.114 -5.040 -21.371 1.00 91.00 80 GLU A C 1
ATOM 625 O O . GLU A 1 80 ? 17.626 -5.134 -20.242 1.00 91.00 80 GLU A O 1
ATOM 630 N N . ASP A 1 81 ? 17.366 -4.817 -22.455 1.00 89.44 81 ASP A N 1
ATOM 631 C CA . ASP A 1 81 ? 15.914 -4.603 -22.420 1.00 89.44 81 ASP A CA 1
ATOM 632 C C . ASP A 1 81 ? 15.176 -5.776 -21.749 1.00 89.44 81 ASP A C 1
ATOM 634 O O . ASP A 1 81 ? 14.387 -5.588 -20.812 1.00 89.44 81 ASP A O 1
ATOM 638 N N . VAL A 1 82 ? 15.499 -7.013 -22.152 1.00 89.75 82 VAL A N 1
ATOM 639 C CA . VAL A 1 82 ? 14.938 -8.243 -21.561 1.00 89.75 82 VAL A CA 1
ATOM 640 C C . VAL A 1 82 ? 15.251 -8.334 -20.063 1.00 89.75 82 VAL A C 1
ATOM 642 O O . VAL A 1 82 ? 14.387 -8.703 -19.255 1.00 89.75 82 VAL A O 1
ATOM 645 N N . TRP A 1 83 ? 16.478 -7.988 -19.661 1.00 92.81 83 TRP A N 1
ATOM 646 C CA . TRP A 1 83 ? 16.893 -8.020 -18.259 1.00 92.81 83 TRP A CA 1
ATOM 647 C C . TRP A 1 83 ? 16.188 -6.944 -17.423 1.00 92.81 83 TRP A C 1
ATOM 649 O O . TRP A 1 83 ? 15.639 -7.260 -16.363 1.00 92.81 83 TRP A O 1
ATOM 659 N N . VAL A 1 84 ? 16.142 -5.699 -17.909 1.00 91.56 84 VAL A N 1
ATOM 660 C CA . VAL A 1 84 ? 15.445 -4.572 -17.269 1.00 91.56 84 VAL A CA 1
ATOM 661 C C . VAL A 1 84 ? 13.972 -4.921 -17.054 1.00 91.56 84 VAL A C 1
ATOM 663 O O . VAL A 1 84 ? 13.444 -4.765 -15.947 1.00 91.56 84 VAL A O 1
ATOM 666 N N . ARG A 1 85 ? 13.318 -5.477 -18.077 1.00 91.19 85 ARG A N 1
ATOM 667 C CA . ARG A 1 85 ? 11.914 -5.891 -18.031 1.00 91.19 85 ARG A CA 1
ATOM 668 C C . ARG A 1 85 ? 11.655 -6.988 -16.993 1.00 91.19 85 ARG A C 1
ATOM 670 O O . ARG A 1 85 ? 10.729 -6.848 -16.190 1.00 91.19 85 ARG A O 1
ATOM 677 N N . GLU A 1 86 ? 12.478 -8.038 -16.920 1.00 93.12 86 GLU A N 1
ATOM 678 C CA . GLU A 1 86 ? 12.346 -9.083 -15.884 1.00 93.12 86 GLU A CA 1
ATOM 679 C C . GLU A 1 86 ? 12.638 -8.547 -14.469 1.00 93.12 86 GLU A C 1
ATOM 681 O O . GLU A 1 86 ? 11.950 -8.929 -13.516 1.00 93.12 86 GLU A O 1
ATOM 686 N N . VAL A 1 87 ? 13.590 -7.620 -14.304 1.00 95.12 87 VAL A N 1
ATOM 687 C CA . VAL A 1 87 ? 13.844 -6.948 -13.017 1.00 95.12 87 VAL A CA 1
ATOM 688 C C . VAL A 1 87 ? 12.620 -6.144 -12.569 1.00 95.12 87 VAL A C 1
ATOM 690 O O . VAL A 1 87 ? 12.182 -6.296 -11.424 1.00 95.12 87 VAL A O 1
ATOM 693 N N . LEU A 1 88 ? 12.007 -5.360 -13.461 1.00 93.75 88 LEU A N 1
ATOM 694 C CA . LEU A 1 88 ? 10.785 -4.598 -13.173 1.00 93.75 88 LEU A CA 1
ATOM 695 C C . LEU A 1 88 ? 9.589 -5.517 -12.870 1.00 93.75 88 LEU A C 1
ATOM 697 O O . LEU A 1 88 ? 8.863 -5.290 -11.898 1.00 93.75 88 LEU A O 1
ATOM 701 N N . LEU A 1 89 ? 9.417 -6.607 -13.627 1.00 93.31 89 LEU A N 1
ATOM 702 C CA . LEU A 1 89 ? 8.399 -7.635 -13.372 1.00 93.31 89 LEU A CA 1
ATOM 703 C C . LEU A 1 89 ? 8.597 -8.327 -12.019 1.00 93.31 89 LEU A C 1
ATOM 705 O O . LEU A 1 89 ? 7.626 -8.646 -11.328 1.00 93.31 89 LEU A O 1
ATOM 709 N N . ARG A 1 90 ? 9.843 -8.590 -11.616 1.00 95.06 90 ARG A N 1
ATOM 710 C CA . ARG A 1 90 ? 10.171 -9.173 -10.309 1.00 95.06 90 ARG A CA 1
ATOM 711 C C . ARG A 1 90 ? 9.910 -8.187 -9.173 1.00 95.06 90 ARG A C 1
ATOM 713 O O . ARG A 1 90 ? 9.256 -8.556 -8.200 1.00 95.06 90 ARG A O 1
ATOM 720 N N . ALA A 1 91 ? 10.344 -6.936 -9.320 1.00 95.00 91 ALA A N 1
ATOM 721 C CA . ALA A 1 91 ? 10.092 -5.877 -8.349 1.00 95.00 91 ALA A CA 1
ATOM 722 C C . ALA A 1 91 ? 8.585 -5.639 -8.150 1.00 95.00 91 ALA A C 1
ATOM 724 O O . ALA A 1 91 ? 8.114 -5.612 -7.013 1.00 95.00 91 ALA A O 1
ATOM 725 N N . ASN A 1 92 ? 7.803 -5.563 -9.234 1.00 94.69 92 ASN A N 1
ATOM 726 C CA . ASN A 1 92 ? 6.352 -5.400 -9.152 1.00 94.69 92 ASN A CA 1
ATOM 727 C C . ASN A 1 92 ? 5.670 -6.589 -8.454 1.00 94.69 92 ASN A C 1
ATOM 729 O O . ASN A 1 92 ? 4.832 -6.370 -7.579 1.00 94.69 92 ASN A O 1
ATOM 733 N N . ARG A 1 93 ? 6.063 -7.837 -8.760 1.00 94.31 93 ARG A N 1
ATOM 734 C CA . ARG A 1 93 ? 5.567 -9.034 -8.051 1.00 94.31 93 ARG A CA 1
ATOM 735 C C . ARG A 1 93 ? 5.813 -8.940 -6.539 1.00 94.31 93 ARG A C 1
ATOM 737 O O . ARG A 1 93 ? 4.872 -9.119 -5.765 1.00 94.31 93 ARG A O 1
ATOM 744 N N . SER A 1 94 ? 7.030 -8.588 -6.120 1.00 95.38 94 SER A N 1
ATOM 745 C CA . SER A 1 94 ? 7.382 -8.412 -4.702 1.00 95.38 94 SER A CA 1
ATOM 746 C C . SER A 1 94 ? 6.592 -7.285 -4.027 1.00 95.38 94 SER A C 1
ATOM 748 O O . SER A 1 94 ? 6.075 -7.468 -2.925 1.00 95.38 94 SER A O 1
ATOM 750 N N . LEU A 1 95 ? 6.437 -6.136 -4.692 1.00 95.00 95 LEU A N 1
ATOM 751 C CA . LEU A 1 95 ? 5.664 -5.004 -4.172 1.00 95.00 95 LEU A CA 1
ATOM 752 C C . LEU A 1 95 ? 4.174 -5.339 -4.016 1.00 95.00 95 LEU A C 1
ATOM 754 O O . LEU A 1 95 ? 3.570 -4.976 -3.009 1.00 95.00 95 LEU A O 1
ATOM 758 N N . ARG A 1 96 ? 3.580 -6.071 -4.966 1.00 94.50 96 ARG A N 1
ATOM 759 C CA . ARG A 1 96 ? 2.175 -6.507 -4.886 1.00 94.50 96 ARG A CA 1
ATOM 760 C C . ARG A 1 96 ? 1.957 -7.530 -3.771 1.00 94.50 96 ARG A C 1
ATOM 762 O O . ARG A 1 96 ? 0.973 -7.415 -3.047 1.00 94.50 96 ARG A O 1
ATOM 769 N N . ALA A 1 97 ? 2.883 -8.472 -3.581 1.00 93.81 97 ALA A N 1
ATOM 770 C CA . ALA A 1 97 ? 2.844 -9.403 -2.452 1.00 93.81 97 ALA A CA 1
ATOM 771 C C . ALA A 1 97 ? 2.939 -8.665 -1.101 1.00 93.81 97 ALA A C 1
ATOM 773 O O . ALA A 1 97 ? 2.140 -8.918 -0.200 1.00 93.81 97 ALA A O 1
ATOM 774 N N . SER A 1 98 ? 3.850 -7.692 -0.994 1.00 94.19 98 SER A N 1
ATOM 775 C CA . SER A 1 98 ? 3.988 -6.834 0.190 1.00 94.19 98 SER A CA 1
ATOM 776 C C . SER A 1 98 ? 2.713 -6.023 0.473 1.00 94.19 98 SER A C 1
ATOM 778 O O . SER A 1 98 ? 2.231 -6.007 1.602 1.00 94.19 98 SER A O 1
ATOM 780 N N . ALA A 1 99 ? 2.089 -5.438 -0.556 1.00 92.31 99 ALA A N 1
ATOM 781 C CA . ALA A 1 99 ? 0.822 -4.715 -0.426 1.00 92.31 99 ALA A CA 1
ATOM 782 C C . ALA A 1 99 ? -0.343 -5.601 0.062 1.00 92.31 99 ALA A C 1
ATOM 784 O O . ALA A 1 99 ? -1.180 -5.131 0.833 1.00 92.31 99 ALA A O 1
ATOM 785 N N . MET A 1 100 ? -0.395 -6.880 -0.335 1.00 92.19 100 MET A N 1
ATOM 786 C CA . MET A 1 100 ? -1.390 -7.820 0.204 1.00 92.19 100 MET A CA 1
ATOM 787 C C . MET A 1 100 ? -1.111 -8.190 1.666 1.00 92.19 100 MET A C 1
ATOM 789 O O . MET A 1 100 ? -2.046 -8.225 2.459 1.00 92.19 100 MET A O 1
ATOM 793 N N . SER A 1 101 ? 0.156 -8.393 2.040 1.00 93.75 101 SER A N 1
ATOM 794 C CA . SER A 1 101 ? 0.551 -8.634 3.438 1.00 93.75 101 SER A CA 1
ATOM 795 C C . SER A 1 101 ? 0.208 -7.440 4.342 1.00 93.75 101 SER A C 1
ATOM 797 O O . SER A 1 101 ? -0.387 -7.606 5.404 1.00 93.75 101 SER A O 1
ATOM 799 N N . MET A 1 102 ? 0.476 -6.212 3.883 1.00 93.25 102 MET A N 1
ATOM 800 C CA . MET A 1 102 ? 0.093 -4.994 4.606 1.00 93.25 102 MET A CA 1
ATOM 801 C C . MET A 1 102 ? -1.429 -4.855 4.766 1.00 93.25 102 MET A C 1
ATOM 803 O O . MET A 1 102 ? -1.877 -4.410 5.818 1.00 93.25 102 MET A O 1
ATOM 807 N N . ARG A 1 103 ? -2.232 -5.274 3.776 1.00 91.38 103 ARG A N 1
ATOM 808 C CA . ARG A 1 103 ? -3.698 -5.308 3.906 1.00 91.38 103 ARG A CA 1
ATOM 809 C C . ARG A 1 103 ? -4.151 -6.311 4.971 1.00 91.38 103 ARG A C 1
ATOM 811 O O . ARG A 1 103 ? -4.906 -5.934 5.853 1.00 91.38 103 ARG A O 1
ATOM 818 N N . GLN A 1 104 ? -3.615 -7.531 4.958 1.00 92.94 104 GLN A N 1
ATOM 819 C CA . GLN A 1 104 ? -3.897 -8.534 5.997 1.00 92.94 104 GLN A CA 1
ATOM 820 C C . GLN A 1 104 ? -3.510 -8.037 7.400 1.00 92.94 104 GLN A C 1
ATOM 822 O O . GLN A 1 104 ? -4.213 -8.308 8.371 1.00 92.94 104 GLN A O 1
ATOM 827 N N . ALA A 1 105 ? -2.416 -7.275 7.510 1.00 92.88 105 ALA A N 1
ATOM 828 C CA . ALA A 1 105 ? -2.037 -6.620 8.756 1.00 92.88 105 ALA A CA 1
ATOM 829 C C . ALA A 1 105 ? -3.030 -5.516 9.161 1.00 92.88 105 ALA A C 1
ATOM 831 O O . ALA A 1 105 ? -3.383 -5.448 10.333 1.00 92.88 105 ALA A O 1
ATOM 832 N N . GLN A 1 106 ? -3.521 -4.687 8.229 1.00 90.75 106 GLN A N 1
ATOM 833 C CA . GLN A 1 106 ? -4.581 -3.706 8.510 1.00 90.75 106 GLN A CA 1
ATOM 834 C C . GLN A 1 106 ? -5.867 -4.382 9.009 1.00 90.75 106 GLN A C 1
ATOM 836 O O . GLN A 1 106 ? -6.438 -3.915 9.992 1.00 90.75 106 G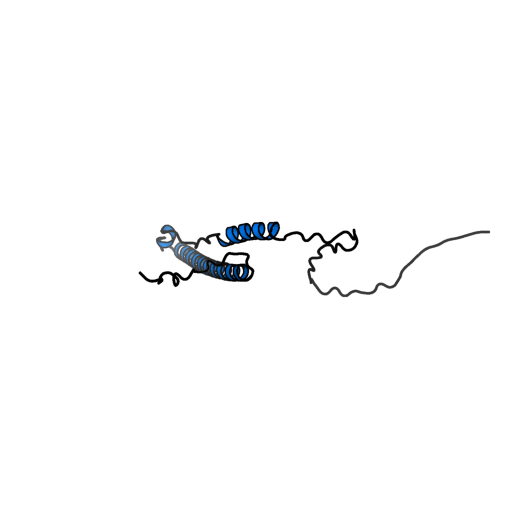LN A O 1
ATOM 841 N N . ASP A 1 107 ? -6.283 -5.485 8.382 1.00 90.94 107 ASP A N 1
ATOM 842 C CA . ASP A 1 107 ? -7.483 -6.239 8.766 1.00 90.94 107 ASP A CA 1
ATOM 843 C C . ASP A 1 107 ? -7.331 -6.833 10.183 1.00 90.94 107 ASP A C 1
ATOM 845 O O . ASP A 1 107 ? -8.200 -6.647 11.032 1.00 90.94 107 ASP A O 1
ATOM 849 N N . LEU A 1 108 ? -6.178 -7.447 10.491 1.00 93.62 108 LEU A N 1
ATOM 850 C CA . LEU A 1 108 ? -5.860 -7.948 11.837 1.00 93.62 108 LEU A CA 1
ATOM 851 C C . LEU A 1 108 ? -5.824 -6.828 12.886 1.00 93.62 108 LEU A C 1
ATOM 853 O O . LEU A 1 108 ? -6.346 -6.991 13.988 1.00 93.62 108 LEU A O 1
ATOM 857 N N . ILE A 1 109 ? -5.187 -5.697 12.566 1.00 91.56 109 ILE A N 1
ATOM 858 C CA . ILE A 1 109 ? -5.124 -4.544 13.466 1.00 91.56 109 ILE A CA 1
ATOM 859 C C . ILE A 1 109 ? -6.542 -4.035 13.734 1.00 91.56 109 ILE A C 1
ATOM 861 O O . ILE A 1 109 ? -6.883 -3.824 14.894 1.00 91.56 109 ILE A O 1
ATOM 865 N N . ARG A 1 110 ? -7.387 -3.907 12.704 1.00 89.94 110 ARG A N 1
ATOM 866 C CA . ARG A 1 110 ? -8.782 -3.493 12.866 1.00 89.94 110 ARG A CA 1
ATOM 867 C C . ARG A 1 110 ? -9.531 -4.411 13.832 1.00 89.94 110 ARG A C 1
ATOM 869 O O . ARG A 1 110 ? -10.041 -3.903 14.824 1.00 89.94 110 ARG A O 1
ATOM 876 N N . SER A 1 111 ? -9.474 -5.732 13.648 1.00 89.75 111 SER A N 1
ATOM 877 C CA . SER A 1 111 ? -10.096 -6.693 14.575 1.00 89.75 111 SER A CA 1
ATOM 878 C C . SER A 1 111 ? -9.594 -6.561 16.022 1.00 89.75 111 SER A C 1
ATOM 880 O O . SER A 1 111 ? -10.353 -6.755 16.970 1.00 89.75 111 SER A O 1
ATOM 882 N N . LEU A 1 112 ? -8.319 -6.204 16.226 1.00 90.75 112 LEU A N 1
ATOM 883 C CA . LEU A 1 112 ? -7.748 -5.964 17.559 1.00 90.75 112 LEU A CA 1
ATOM 884 C C . LEU A 1 112 ? -8.201 -4.640 18.200 1.00 90.75 112 LEU A C 1
ATOM 886 O O . LEU A 1 112 ? -8.183 -4.539 19.428 1.00 90.75 112 LEU A O 1
ATOM 890 N N . PHE A 1 113 ? -8.563 -3.628 17.405 1.00 89.62 113 PHE A N 1
ATOM 891 C CA . PHE A 1 113 ? -9.121 -2.362 17.894 1.00 89.62 113 PHE A CA 1
ATOM 892 C C . PHE A 1 113 ? -10.648 -2.449 18.090 1.00 89.62 113 PHE A C 1
ATOM 894 O O . PHE A 1 113 ? -11.139 -1.949 19.103 1.00 89.62 113 PHE A O 1
ATOM 901 N N . GLU A 1 114 ? -11.372 -3.167 17.223 1.00 88.31 114 GLU A N 1
ATOM 902 C CA . GLU A 1 114 ? -12.787 -3.553 17.395 1.00 88.31 114 GLU A CA 1
ATOM 903 C C . GLU A 1 114 ? -12.990 -4.313 18.717 1.00 88.31 114 GLU A C 1
ATOM 905 O O . GLU A 1 114 ? -13.764 -3.890 19.572 1.00 88.31 114 GLU A O 1
ATOM 910 N N . ALA A 1 115 ? -12.198 -5.366 18.968 1.00 88.94 115 ALA A N 1
ATOM 911 C CA . ALA A 1 115 ? -12.253 -6.156 20.207 1.00 88.94 115 ALA A CA 1
ATOM 912 C C . ALA A 1 115 ? -11.905 -5.369 21.492 1.00 88.94 115 ALA A C 1
ATOM 914 O O . ALA A 1 115 ? -12.060 -5.886 22.599 1.00 88.94 115 ALA A O 1
ATOM 915 N N . LYS A 1 116 ? -11.412 -4.134 21.353 1.00 88.44 116 LYS A N 1
ATOM 916 C CA . LYS A 1 116 ? -11.125 -3.195 22.446 1.00 88.44 116 LYS A CA 1
ATOM 917 C C . LYS A 1 116 ? -12.100 -2.007 22.499 1.00 88.44 116 LYS A C 1
ATOM 919 O O . LYS A 1 116 ? -11.929 -1.157 23.364 1.00 88.44 116 LYS A O 1
ATOM 924 N N . GLY A 1 117 ? -13.082 -1.927 21.598 1.00 84.81 117 GLY A N 1
ATOM 925 C CA . GLY A 1 117 ? -14.063 -0.837 21.539 1.00 84.81 117 GLY A CA 1
ATOM 926 C C . GLY A 1 117 ? -13.547 0.486 20.956 1.00 84.81 117 GLY A C 1
ATOM 927 O O . GLY A 1 117 ? -14.165 1.525 21.188 1.00 84.81 117 GLY A O 1
ATOM 928 N N . TYR A 1 118 ? -12.425 0.474 20.224 1.00 83.81 118 TYR A N 1
ATOM 929 C CA . TYR A 1 118 ? -11.851 1.668 19.573 1.00 83.81 118 TYR A CA 1
ATOM 930 C C . TYR A 1 118 ? -12.324 1.898 18.134 1.00 83.81 118 TYR A C 1
ATOM 932 O O . TYR A 1 118 ? -12.089 2.970 17.587 1.00 83.81 118 TYR A O 1
ATOM 940 N N . VAL A 1 119 ? -12.921 0.881 17.523 1.00 80.19 119 VAL A N 1
ATOM 941 C CA . VAL A 1 119 ? -13.561 0.927 16.206 1.00 80.19 119 VAL A CA 1
ATOM 942 C C . VAL A 1 119 ? -14.945 0.348 16.415 1.00 80.19 119 VAL A C 1
ATOM 944 O O . VAL A 1 119 ? -15.063 -0.714 17.038 1.00 80.19 119 VAL A O 1
ATOM 947 N N . ASP A 1 120 ? -15.970 1.036 15.929 1.00 77.62 120 ASP A N 1
ATOM 948 C CA . ASP A 1 120 ? -17.332 0.538 16.050 1.00 77.62 120 ASP A CA 1
ATOM 949 C C . ASP A 1 120 ? -17.502 -0.691 15.152 1.00 77.62 120 ASP A C 1
ATOM 951 O O . ASP A 1 120 ? -17.349 -0.635 13.928 1.00 77.62 120 ASP A O 1
ATOM 955 N N . VAL A 1 121 ? -17.826 -1.827 15.772 1.00 67.75 121 VAL A N 1
ATOM 956 C CA . VAL A 1 121 ? -18.364 -2.967 15.034 1.00 67.75 121 VAL A CA 1
ATOM 957 C C . VAL A 1 121 ? -19.708 -2.504 14.489 1.00 67.75 121 VAL A C 1
ATOM 959 O O . VAL A 1 121 ? -20.603 -2.168 15.266 1.00 67.75 121 VAL A O 1
ATOM 962 N N . LEU A 1 122 ? -19.847 -2.480 13.163 1.00 57.94 122 LEU A N 1
ATOM 963 C CA . LEU A 1 122 ? -21.154 -2.384 12.524 1.00 57.94 122 LEU A CA 1
ATOM 964 C C . LEU A 1 122 ? -21.910 -3.669 12.859 1.00 57.94 122 LEU A C 1
ATOM 966 O O . LEU A 1 122 ? -21.814 -4.657 12.134 1.00 57.94 122 LEU A O 1
ATOM 970 N N . ASP A 1 123 ? -22.597 -3.657 13.999 1.00 56.03 123 ASP A N 1
ATOM 971 C CA . ASP A 1 123 ? -23.544 -4.694 14.370 1.00 56.03 123 ASP A CA 1
ATOM 972 C C . ASP A 1 123 ? -24.611 -4.698 13.273 1.00 56.03 123 ASP A C 1
ATOM 974 O O . ASP A 1 123 ? -25.326 -3.707 13.082 1.00 56.03 123 ASP A O 1
ATOM 978 N N . GLU A 1 124 ? -24.639 -5.765 12.473 1.00 51.69 124 GLU A N 1
ATOM 979 C CA . GLU A 1 124 ? -25.692 -5.971 11.488 1.00 51.69 124 GLU A CA 1
ATOM 980 C C . GLU A 1 124 ? -26.984 -6.167 12.279 1.00 51.69 124 GLU A C 1
ATOM 982 O O . GLU A 1 124 ? -27.297 -7.276 12.724 1.00 51.69 124 GLU A O 1
ATOM 987 N N . VAL A 1 125 ? -27.706 -5.058 12.491 1.00 53.25 125 VAL A N 1
ATOM 988 C CA . VAL A 1 125 ? -29.040 -5.058 13.085 1.00 53.25 125 VAL A CA 1
ATOM 989 C C . VAL A 1 125 ? -29.849 -6.052 12.279 1.00 53.25 125 VAL A C 1
ATOM 991 O O . VAL A 1 125 ? -30.127 -5.851 11.100 1.00 53.25 125 VAL A O 1
ATOM 994 N N . SER A 1 126 ? -30.140 -7.177 12.917 1.00 46.62 126 SER A N 1
ATOM 995 C CA . SER A 1 126 ? -30.912 -8.238 12.306 1.00 46.62 126 SER A CA 1
ATOM 996 C C . SER A 1 126 ? -32.315 -7.682 12.098 1.00 46.62 126 SER A C 1
ATOM 998 O O . SER A 1 126 ? -32.996 -7.403 13.083 1.00 46.62 126 SER A O 1
ATOM 1000 N N . ASP A 1 127 ? -32.742 -7.521 10.843 1.00 55.66 127 ASP A N 1
ATOM 1001 C CA . ASP A 1 127 ? -34.105 -7.105 10.461 1.00 55.66 127 ASP A CA 1
ATOM 1002 C C . ASP A 1 127 ? -35.146 -8.218 10.773 1.00 55.66 127 ASP A C 1
ATOM 1004 O O . ASP A 1 127 ? -36.019 -8.535 9.968 1.00 55.66 127 ASP A O 1
ATOM 1008 N N . ASP A 1 128 ? -35.038 -8.857 11.943 1.00 57.47 128 ASP A N 1
ATOM 1009 C CA . ASP A 1 128 ? -35.839 -10.009 12.387 1.00 57.47 128 ASP A CA 1
ATOM 1010 C C . ASP A 1 128 ? -37.049 -9.575 13.254 1.00 57.47 128 ASP A C 1
ATOM 1012 O O . ASP A 1 128 ? -37.793 -10.412 13.761 1.00 57.47 128 ASP A O 1
ATOM 1016 N N . ASP A 1 129 ? -37.273 -8.257 13.392 1.00 55.44 129 ASP A N 1
ATOM 1017 C CA . ASP A 1 129 ? -38.362 -7.634 14.171 1.00 55.44 129 ASP A CA 1
ATOM 1018 C C . ASP A 1 129 ? -39.487 -6.994 13.305 1.00 55.44 129 ASP A C 1
ATOM 1020 O O . ASP A 1 129 ? -40.412 -6.385 13.845 1.00 55.44 129 ASP A O 1
ATOM 1024 N N . GLU A 1 130 ? -39.499 -7.186 11.974 1.00 56.66 130 GLU A N 1
ATOM 1025 C CA . GLU A 1 130 ? -40.642 -6.831 11.094 1.00 56.66 130 GLU A CA 1
ATOM 1026 C C . GLU A 1 130 ? -41.486 -8.050 10.648 1.00 56.66 130 GLU A C 1
ATOM 1028 O O . GLU A 1 130 ? -41.852 -8.211 9.484 1.00 56.66 130 GLU A O 1
ATOM 1033 N N . MET A 1 131 ? -41.891 -8.893 11.608 1.00 59.84 131 MET A N 1
ATOM 1034 C CA . MET A 1 131 ? -43.063 -9.782 11.459 1.00 59.84 131 MET A CA 1
ATOM 1035 C C . MET A 1 131 ? -44.104 -9.601 12.580 1.00 59.84 131 MET A C 1
ATOM 1037 O O . MET A 1 131 ? -44.694 -10.564 13.074 1.00 59.84 131 MET A O 1
ATOM 1041 N N . MET A 1 132 ? -44.395 -8.349 12.949 1.00 57.22 132 MET A N 1
ATOM 1042 C CA . MET A 1 132 ? -45.605 -8.012 13.712 1.00 57.22 132 MET A CA 1
ATOM 1043 C C . MET A 1 132 ? -46.813 -7.772 12.788 1.00 57.22 132 MET A C 1
ATOM 1045 O O . MET A 1 132 ? -47.069 -6.659 12.345 1.00 57.22 132 MET A O 1
ATOM 1049 N N . GLU A 1 133 ? -47.535 -8.865 12.528 1.00 53.81 133 GLU A N 1
ATOM 1050 C CA . GLU A 1 133 ? -48.999 -8.975 12.354 1.00 53.81 133 GLU A CA 1
ATOM 1051 C C . GLU A 1 133 ? -49.787 -7.756 11.795 1.00 53.81 133 GLU A C 1
ATOM 1053 O O . GLU A 1 133 ? -50.177 -6.858 12.545 1.00 53.81 133 GLU A O 1
ATOM 1058 N N . MET A 1 134 ? -50.167 -7.819 10.505 1.00 49.91 134 MET A N 1
ATOM 1059 C CA . MET A 1 134 ? -51.396 -7.218 9.936 1.00 49.91 134 MET A CA 1
ATOM 1060 C C . MET A 1 134 ? -51.939 -8.027 8.750 1.00 49.91 134 MET A C 1
ATOM 1062 O O . MET A 1 134 ? -51.118 -8.499 7.933 1.00 49.91 134 MET A O 1
#

Sequence (134 aa):
MATAEEEEKVPSAKKMKMTEDEVLLAYPSREEEDGKRRKKVEEEGGEEAGKEEVERLLSLKLAVPTLSEEVMSMPDDDEEDVWVREVLLRANRSLRASAMSMRQAQDLIRSLFEAKGYVDVLDEVSDDDEMMEM